Protein AF-A0A960I0L3-F1 (afdb_monomer_lite)

Structure (mmCIF, N/CA/C/O backbone):
data_AF-A0A960I0L3-F1
#
_entry.id   AF-A0A960I0L3-F1
#
loop_
_atom_site.group_PDB
_atom_site.id
_atom_site.type_symbol
_atom_site.label_atom_id
_atom_site.label_alt_id
_atom_site.label_comp_id
_atom_site.label_asym_id
_atom_site.label_entity_id
_atom_site.label_seq_id
_atom_site.pdbx_PDB_ins_code
_atom_site.Cartn_x
_atom_site.Cartn_y
_atom_site.Cartn_z
_atom_site.occupancy
_atom_site.B_iso_or_equiv
_atom_site.auth_seq_id
_atom_site.auth_comp_id
_atom_site.auth_asym_id
_atom_site.auth_atom_id
_atom_site.pdbx_PDB_model_num
ATOM 1 N N . GLU A 1 1 ? 4.327 -13.888 8.967 1.00 68.38 1 GLU A N 1
ATOM 2 C CA . GLU A 1 1 ? 5.224 -13.887 10.145 1.00 68.38 1 GLU A CA 1
ATOM 3 C C . GLU A 1 1 ? 5.779 -12.513 10.511 1.00 68.38 1 GLU A C 1
ATOM 5 O O . GLU A 1 1 ? 5.281 -11.956 11.478 1.00 68.38 1 GLU A O 1
ATOM 10 N N . ARG A 1 2 ? 6.676 -11.880 9.735 1.00 85.25 2 ARG A N 1
ATOM 11 C CA . ARG A 1 2 ? 7.340 -10.629 10.174 1.00 85.25 2 ARG A CA 1
ATOM 12 C C . ARG A 1 2 ? 6.410 -9.489 10.619 1.00 85.25 2 ARG A C 1
ATOM 14 O O . ARG A 1 2 ? 6.667 -8.844 11.625 1.00 85.25 2 ARG A O 1
ATOM 21 N N . LEU A 1 3 ? 5.320 -9.241 9.894 1.00 87.19 3 LEU A N 1
ATOM 22 C CA .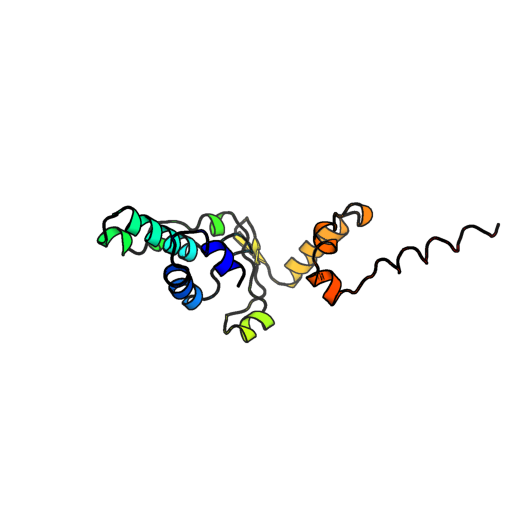 LEU A 1 3 ? 4.362 -8.195 10.273 1.00 87.19 3 LEU A CA 1
ATOM 23 C C . LEU A 1 3 ? 3.631 -8.521 11.586 1.00 87.19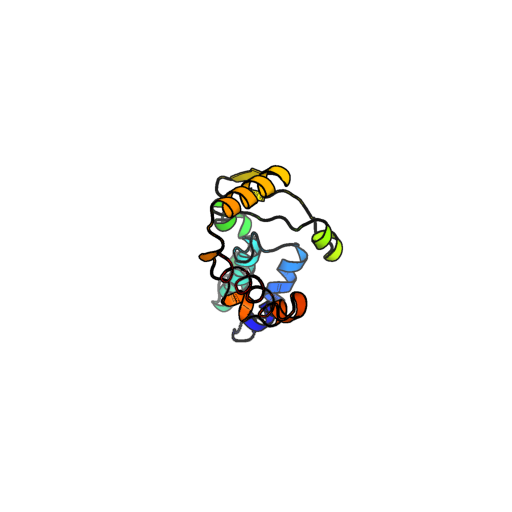 3 LEU A C 1
ATOM 25 O O . LEU A 1 3 ? 3.374 -7.625 12.375 1.00 87.19 3 LEU A O 1
ATOM 29 N N . ARG A 1 4 ? 3.350 -9.802 11.849 1.00 91.19 4 ARG A N 1
ATOM 30 C CA . ARG A 1 4 ? 2.741 -10.254 13.107 1.00 91.19 4 ARG A CA 1
ATOM 31 C C . ARG A 1 4 ? 3.711 -10.079 14.280 1.00 91.19 4 ARG A C 1
ATOM 33 O O . ARG A 1 4 ? 3.293 -9.636 15.342 1.00 91.19 4 ARG A O 1
ATOM 40 N N . GLU A 1 5 ? 5.002 -10.351 14.074 1.00 92.81 5 GLU A N 1
ATOM 41 C CA . GLU A 1 5 ? 6.053 -10.103 15.078 1.00 92.81 5 GLU A CA 1
ATOM 42 C C . GLU A 1 5 ? 6.139 -8.624 15.478 1.00 92.81 5 GLU A C 1
ATOM 44 O O . GLU A 1 5 ? 6.374 -8.325 16.643 1.00 92.81 5 GLU A O 1
ATOM 49 N N . LEU A 1 6 ? 5.908 -7.695 14.542 1.00 90.81 6 LEU A N 1
ATOM 50 C CA . LEU A 1 6 ? 5.893 -6.256 14.838 1.00 90.81 6 LEU A CA 1
ATOM 51 C C . LEU A 1 6 ? 4.710 -5.833 15.720 1.00 90.81 6 LEU A C 1
ATOM 53 O O . LEU A 1 6 ? 4.824 -4.849 16.444 1.00 90.81 6 LEU A O 1
ATOM 57 N N . PHE A 1 7 ? 3.596 -6.567 15.680 1.00 92.38 7 PHE A N 1
ATOM 58 C CA . PHE A 1 7 ? 2.434 -6.319 16.540 1.00 92.38 7 PHE A CA 1
ATOM 59 C C . PHE A 1 7 ? 2.571 -6.978 17.916 1.00 92.38 7 PHE A C 1
ATOM 61 O O . PHE A 1 7 ? 1.986 -6.481 18.872 1.00 92.38 7 PHE A O 1
ATOM 68 N N . ALA A 1 8 ? 3.361 -8.051 18.038 1.00 93.25 8 ALA A N 1
ATOM 69 C CA . ALA A 1 8 ? 3.543 -8.802 19.282 1.00 93.25 8 ALA A CA 1
ATOM 70 C C . ALA A 1 8 ? 3.943 -7.965 20.522 1.00 93.25 8 ALA A C 1
ATOM 72 O O . ALA A 1 8 ? 3.441 -8.275 21.600 1.00 93.25 8 ALA A O 1
ATOM 73 N N . PRO A 1 9 ? 4.802 -6.924 20.432 1.00 95.06 9 PRO A N 1
ATOM 74 C CA . PRO A 1 9 ? 5.114 -6.075 21.585 1.00 95.06 9 PRO A CA 1
ATOM 75 C C . PRO A 1 9 ? 4.063 -4.985 21.855 1.00 95.06 9 PRO A C 1
ATOM 77 O O . PRO A 1 9 ? 4.214 -4.226 22.810 1.00 95.06 9 PRO A O 1
ATOM 80 N N . THR A 1 10 ? 3.037 -4.857 21.011 1.00 92.25 10 THR A N 1
ATOM 81 C CA . THR A 1 10 ? 1.969 -3.863 21.168 1.00 92.25 10 THR A CA 1
ATOM 82 C C . THR A 1 10 ? 0.755 -4.482 21.845 1.00 92.25 10 THR A C 1
ATOM 84 O O . THR A 1 10 ? 0.568 -5.695 21.856 1.00 92.25 10 THR A O 1
ATOM 87 N N . ASP A 1 11 ? -0.118 -3.637 22.370 1.00 89.75 11 ASP A N 1
ATOM 88 C CA . ASP A 1 11 ? -1.422 -4.051 22.870 1.00 89.75 11 ASP A CA 1
ATOM 89 C C . ASP A 1 11 ? -2.447 -4.234 21.733 1.00 89.75 11 ASP A C 1
ATOM 91 O O . ASP A 1 11 ? -3.575 -4.642 21.992 1.00 89.75 11 ASP A O 1
ATOM 95 N N . VAL A 1 12 ? -2.120 -3.900 20.477 1.00 90.44 12 VAL A N 1
ATOM 96 C CA . VAL A 1 12 ? -3.021 -3.987 19.316 1.00 90.44 12 VAL A CA 1
ATOM 97 C C . VAL A 1 12 ? -3.212 -5.438 18.880 1.00 90.44 12 VAL A C 1
ATOM 99 O O . VAL A 1 12 ? -2.257 -6.121 18.519 1.00 90.44 12 VAL A O 1
ATOM 102 N N . ASP A 1 13 ? -4.470 -5.892 18.828 1.00 91.44 13 ASP A N 1
ATOM 103 C CA . ASP A 1 13 ? -4.785 -7.194 18.241 1.00 91.44 13 ASP A CA 1
ATOM 104 C C . ASP A 1 13 ? -4.508 -7.176 16.730 1.00 91.44 13 ASP A C 1
ATOM 106 O O . ASP A 1 13 ? -5.168 -6.479 15.951 1.00 91.44 13 ASP A O 1
ATOM 110 N N . PHE A 1 14 ? -3.530 -7.984 16.316 1.00 94.50 14 PHE A N 1
ATOM 111 C CA . PHE A 1 14 ? -3.174 -8.155 14.915 1.00 94.50 14 PHE A CA 1
ATOM 112 C C . PHE A 1 14 ? -4.365 -8.640 14.082 1.00 94.50 14 PHE A C 1
ATOM 114 O O . PHE A 1 14 ? -4.523 -8.193 12.949 1.00 94.50 14 PHE A O 1
ATOM 121 N N . GLY A 1 15 ? -5.217 -9.523 14.616 1.00 94.69 15 GLY A N 1
ATOM 122 C CA . GLY A 1 15 ? -6.380 -10.050 13.897 1.00 94.69 15 GLY A CA 1
ATOM 123 C C . GLY A 1 15 ? -7.400 -8.960 13.568 1.00 94.69 15 GLY A C 1
ATOM 124 O O . GLY A 1 15 ? -7.822 -8.838 12.414 1.00 94.69 15 GLY A O 1
ATOM 125 N N . ALA A 1 16 ? -7.729 -8.129 14.559 1.00 93.00 16 ALA A N 1
ATOM 126 C CA . ALA A 1 16 ? -8.619 -6.979 14.417 1.00 93.00 16 ALA A CA 1
ATOM 127 C C . ALA A 1 16 ? -8.127 -5.942 13.393 1.00 93.00 16 ALA A C 1
ATOM 129 O O . ALA A 1 16 ? -8.944 -5.272 12.757 1.00 93.00 16 ALA A O 1
ATOM 130 N N . TRP A 1 17 ? -6.812 -5.805 13.206 1.00 94.50 17 TRP A N 1
ATOM 131 C CA . TRP A 1 17 ? -6.252 -4.934 12.172 1.00 94.50 17 TRP A CA 1
ATOM 132 C C . TRP A 1 17 ? -6.140 -5.624 10.804 1.00 94.50 17 TRP A C 1
ATOM 134 O O . TRP A 1 17 ? -6.579 -5.078 9.795 1.00 94.50 17 TRP A O 1
ATOM 144 N N . TYR A 1 18 ? -5.580 -6.833 10.752 1.00 94.38 18 TYR A N 1
ATOM 145 C CA . TYR A 1 18 ? -5.183 -7.497 9.510 1.00 94.38 18 TYR A CA 1
ATOM 146 C C . TYR A 1 18 ? -6.365 -8.048 8.708 1.00 94.38 18 TYR A C 1
ATOM 148 O O . TYR A 1 18 ? -6.417 -7.880 7.489 1.00 94.38 18 TYR A O 1
ATOM 156 N N . LEU A 1 19 ? -7.330 -8.700 9.367 1.00 93.75 19 LEU A N 1
ATOM 157 C CA . LEU A 1 19 ? -8.422 -9.396 8.674 1.00 93.75 19 LEU A CA 1
ATOM 158 C C . LEU A 1 19 ? -9.337 -8.455 7.869 1.00 93.75 19 LEU A C 1
ATOM 160 O O . LEU A 1 19 ? -9.671 -8.804 6.734 1.00 93.75 19 LEU A O 1
ATOM 164 N N . PRO A 1 20 ? -9.738 -7.271 8.377 1.00 92.19 20 PRO A N 1
ATOM 165 C CA . PRO A 1 20 ? -10.537 -6.323 7.597 1.00 92.19 20 PRO A CA 1
ATOM 166 C C . PRO A 1 20 ? -9.804 -5.772 6.370 1.00 92.19 20 PRO A C 1
ATOM 168 O O . PRO A 1 20 ? -10.445 -5.434 5.376 1.00 92.19 20 PRO A O 1
ATOM 171 N N . ILE A 1 21 ? -8.474 -5.691 6.445 1.00 93.25 21 ILE A N 1
ATOM 172 C CA . ILE A 1 21 ? -7.618 -5.092 5.423 1.00 93.25 21 ILE A CA 1
ATOM 173 C C . ILE A 1 21 ? -7.274 -6.093 4.323 1.00 93.25 21 ILE A C 1
ATOM 175 O O . ILE A 1 21 ? -7.501 -5.807 3.152 1.00 93.25 21 ILE A O 1
ATOM 179 N N . VAL A 1 22 ? -6.802 -7.294 4.671 1.00 90.69 22 VAL A N 1
ATOM 180 C CA . VAL A 1 22 ? -6.362 -8.287 3.674 1.00 90.69 22 VAL A CA 1
ATOM 181 C C . VAL A 1 22 ? -7.496 -8.731 2.744 1.00 90.69 22 VAL A C 1
ATOM 183 O O . VAL A 1 22 ? -7.269 -8.994 1.568 1.00 90.69 22 VAL A O 1
ATOM 186 N N . ARG A 1 23 ? -8.744 -8.735 3.236 1.00 88.12 23 ARG A N 1
ATOM 187 C CA . ARG A 1 23 ? -9.943 -9.037 2.433 1.00 88.12 23 ARG A CA 1
ATOM 188 C C . ARG A 1 23 ? -10.204 -8.022 1.316 1.00 88.12 23 ARG A C 1
ATOM 190 O O . ARG A 1 23 ? -10.968 -8.318 0.407 1.00 88.12 23 ARG A O 1
ATOM 197 N N . ARG A 1 24 ? -9.606 -6.830 1.393 1.00 88.06 24 ARG A N 1
ATOM 198 C CA . ARG A 1 24 ? -9.708 -5.764 0.382 1.00 88.06 24 ARG A CA 1
ATOM 199 C C . ARG A 1 24 ? -8.563 -5.805 -0.635 1.00 88.06 24 ARG A C 1
ATOM 201 O O . ARG A 1 24 ? -8.514 -4.965 -1.531 1.00 88.06 24 ARG A O 1
ATOM 208 N N . GLY A 1 25 ? -7.652 -6.768 -0.499 1.00 90.88 25 GLY A N 1
ATOM 209 C CA . GLY A 1 25 ? -6.497 -6.956 -1.365 1.00 90.88 25 GLY A CA 1
ATOM 210 C C . GLY A 1 25 ? -5.229 -6.287 -0.836 1.00 90.88 25 GLY A C 1
ATOM 211 O O . GLY A 1 25 ? -4.973 -6.245 0.369 1.00 90.88 25 GLY A O 1
ATOM 212 N N . ALA A 1 26 ? -4.402 -5.786 -1.755 1.00 91.94 26 ALA A N 1
ATOM 213 C CA . ALA A 1 26 ? -3.149 -5.120 -1.417 1.00 91.94 26 ALA A CA 1
ATOM 214 C C . ALA A 1 26 ? -3.404 -3.859 -0.578 1.00 91.94 26 ALA A C 1
ATOM 216 O O . ALA A 1 26 ? -4.174 -2.979 -0.973 1.00 91.94 26 ALA A O 1
ATOM 217 N N . PHE A 1 27 ? -2.720 -3.760 0.560 1.00 93.94 27 PHE A N 1
ATOM 218 C CA . PHE A 1 27 ? -2.887 -2.674 1.532 1.00 93.94 27 PHE A CA 1
ATOM 219 C C . PHE A 1 27 ? -1.681 -1.731 1.623 1.00 93.94 27 PHE A C 1
ATOM 221 O O . PHE A 1 27 ? -1.634 -0.838 2.465 1.00 93.94 27 PHE A O 1
ATOM 228 N N . MET A 1 28 ? -0.705 -1.936 0.747 1.00 94.81 28 MET A N 1
ATOM 229 C CA . MET A 1 28 ? 0.552 -1.209 0.655 1.00 94.81 28 MET A CA 1
ATOM 230 C C . MET A 1 28 ? 0.694 -0.650 -0.766 1.00 94.81 28 MET A C 1
ATOM 232 O O . MET A 1 28 ? 0.492 -1.382 -1.732 1.00 94.81 28 MET A O 1
ATOM 236 N N . LEU A 1 29 ? 1.021 0.636 -0.891 1.00 96.06 29 LEU A N 1
ATOM 237 C CA . LEU A 1 29 ? 1.345 1.317 -2.152 1.00 96.06 29 LEU A CA 1
ATOM 238 C C . LEU A 1 29 ? 2.786 1.027 -2.591 1.00 96.06 29 LEU A C 1
ATOM 240 O O . LEU A 1 29 ? 3.062 0.880 -3.778 1.00 96.06 29 LEU A O 1
ATOM 244 N N . THR A 1 30 ? 3.689 0.945 -1.617 1.00 95.44 30 THR A N 1
ATOM 245 C CA . THR A 1 30 ? 5.095 0.524 -1.718 1.00 95.44 30 THR A CA 1
ATOM 246 C C . THR A 1 30 ? 5.402 -0.367 -0.514 1.00 95.44 30 THR A C 1
ATOM 248 O O . THR A 1 30 ? 4.530 -0.624 0.308 1.00 95.44 30 THR A O 1
ATOM 251 N N . ASN A 1 31 ? 6.643 -0.810 -0.325 1.00 91.44 31 ASN A N 1
ATOM 252 C CA . ASN A 1 31 ? 7.011 -1.600 0.856 1.00 91.44 31 ASN A CA 1
ATOM 253 C C . ASN A 1 31 ? 6.772 -0.899 2.215 1.00 91.44 31 ASN A C 1
ATOM 255 O O . ASN A 1 31 ? 6.684 -1.587 3.231 1.00 91.44 31 ASN A O 1
ATOM 259 N N . ASN A 1 32 ? 6.688 0.433 2.252 1.00 91.62 32 ASN A N 1
ATOM 260 C CA . ASN A 1 32 ? 6.590 1.228 3.478 1.00 91.62 32 ASN A CA 1
ATOM 261 C C . ASN A 1 32 ? 5.448 2.260 3.484 1.00 91.62 32 ASN A C 1
ATOM 263 O O . ASN A 1 32 ? 5.247 2.913 4.506 1.00 91.62 32 ASN A O 1
ATOM 267 N N . HIS A 1 33 ? 4.708 2.428 2.384 1.00 95.88 33 HIS A N 1
ATOM 268 C CA . HIS A 1 33 ? 3.582 3.360 2.304 1.00 95.88 33 HIS A CA 1
ATOM 269 C C . HIS A 1 33 ? 2.252 2.597 2.332 1.00 95.88 33 HIS A C 1
ATOM 271 O O . HIS A 1 33 ? 1.819 2.108 1.287 1.00 95.88 33 HIS A O 1
ATOM 277 N N . PRO A 1 34 ? 1.586 2.463 3.492 1.00 95.50 34 PRO A N 1
ATOM 278 C CA . PRO A 1 34 ? 0.266 1.846 3.557 1.00 95.50 34 PRO A CA 1
ATOM 279 C C . PRO A 1 34 ? -0.779 2.687 2.819 1.00 95.50 34 PRO A C 1
ATOM 281 O O . PRO A 1 34 ? -0.689 3.911 2.766 1.00 95.50 34 PRO A O 1
ATOM 284 N N . ARG A 1 35 ? -1.800 2.024 2.277 1.00 95.38 35 ARG A N 1
ATOM 285 C CA . ARG A 1 35 ? -2.998 2.693 1.757 1.00 95.38 35 ARG A CA 1
ATOM 286 C C . ARG A 1 35 ? -3.787 3.338 2.896 1.00 95.38 35 ARG A C 1
ATOM 288 O O . ARG A 1 35 ? -3.724 2.877 4.040 1.00 95.38 35 ARG A O 1
ATOM 295 N N . LEU A 1 36 ? -4.584 4.360 2.576 1.00 95.81 36 LEU A N 1
ATOM 296 C CA . LEU A 1 36 ? -5.402 5.060 3.569 1.00 95.81 36 LEU A CA 1
ATOM 297 C C . LEU A 1 36 ? -6.283 4.122 4.406 1.00 95.81 36 LEU A C 1
ATOM 299 O O . LEU A 1 36 ? -6.420 4.331 5.606 1.00 95.81 36 LEU A O 1
ATOM 303 N N . ASP A 1 37 ? -6.862 3.076 3.821 1.00 94.81 37 ASP A N 1
ATOM 304 C CA . ASP A 1 37 ? -7.723 2.144 4.550 1.00 94.81 37 ASP A CA 1
ATOM 305 C C . ASP A 1 37 ? -6.969 1.338 5.622 1.00 94.81 37 ASP A C 1
ATOM 307 O O . ASP A 1 37 ? -7.484 1.182 6.731 1.00 94.81 37 ASP A O 1
ATOM 311 N N . ALA A 1 38 ? -5.731 0.909 5.354 1.00 95.44 38 ALA A N 1
ATOM 312 C CA . ALA A 1 38 ? -4.855 0.296 6.358 1.00 95.44 38 ALA A CA 1
ATOM 313 C C . ALA A 1 38 ? -4.539 1.242 7.528 1.00 95.44 38 ALA A C 1
ATOM 315 O O . ALA A 1 38 ? -4.520 0.804 8.684 1.00 95.44 38 ALA A O 1
ATOM 316 N N . ILE A 1 39 ? -4.330 2.531 7.236 1.00 95.94 39 ILE A N 1
ATOM 317 C CA . ILE A 1 39 ? -4.098 3.576 8.247 1.00 95.94 39 ILE A CA 1
ATOM 318 C C . ILE A 1 39 ? -5.376 3.835 9.054 1.00 95.94 39 ILE A C 1
ATOM 320 O O . ILE A 1 39 ? -5.347 3.881 10.282 1.00 95.94 39 ILE A O 1
ATOM 324 N N . VAL A 1 40 ? -6.522 3.955 8.384 1.00 96.19 40 VAL A N 1
ATOM 325 C CA . VAL A 1 40 ? -7.821 4.163 9.033 1.00 96.19 40 VAL A CA 1
ATOM 326 C C . VAL A 1 40 ? -8.148 3.004 9.973 1.00 96.19 40 VAL A C 1
ATOM 328 O O . VAL A 1 40 ? -8.626 3.240 11.080 1.00 96.19 40 VAL A O 1
ATOM 331 N N . GLN A 1 41 ? -7.859 1.757 9.594 1.00 95.75 41 GLN A N 1
ATOM 332 C CA . GLN A 1 41 ? -8.159 0.612 10.453 1.00 95.75 41 GLN A CA 1
ATOM 333 C C . GLN A 1 41 ? -7.350 0.616 11.752 1.00 95.75 41 GLN A C 1
ATOM 335 O O . GLN A 1 41 ? -7.917 0.354 12.813 1.00 95.75 41 GLN A O 1
ATOM 340 N N . ILE A 1 42 ? -6.053 0.944 11.706 1.00 95.12 42 ILE A N 1
ATOM 341 C CA . ILE A 1 42 ? -5.264 1.066 12.941 1.00 95.12 42 ILE A CA 1
ATOM 342 C C . ILE A 1 42 ? -5.736 2.266 13.772 1.00 95.12 42 ILE A C 1
ATOM 344 O O . ILE A 1 42 ? -5.895 2.150 14.987 1.00 95.12 42 ILE A O 1
ATOM 348 N N . ALA A 1 43 ? -6.067 3.386 13.122 1.00 95.94 43 ALA A N 1
ATOM 349 C CA . ALA A 1 43 ? -6.558 4.581 13.796 1.00 95.94 43 ALA A CA 1
ATOM 350 C C . ALA A 1 43 ? -7.899 4.341 14.513 1.00 95.94 43 ALA A C 1
ATOM 352 O O . ALA A 1 43 ? -8.081 4.818 15.629 1.00 95.94 43 ALA A O 1
ATOM 353 N N . ARG A 1 44 ? -8.807 3.539 13.939 1.00 95.88 44 ARG A N 1
ATOM 354 C CA . ARG A 1 44 ? -10.067 3.138 14.590 1.00 95.88 44 ARG A CA 1
ATOM 355 C C . ARG A 1 44 ? -9.846 2.311 15.853 1.00 95.88 44 ARG A C 1
ATOM 357 O O . ARG A 1 44 ? -10.535 2.532 16.849 1.00 95.88 44 ARG A O 1
A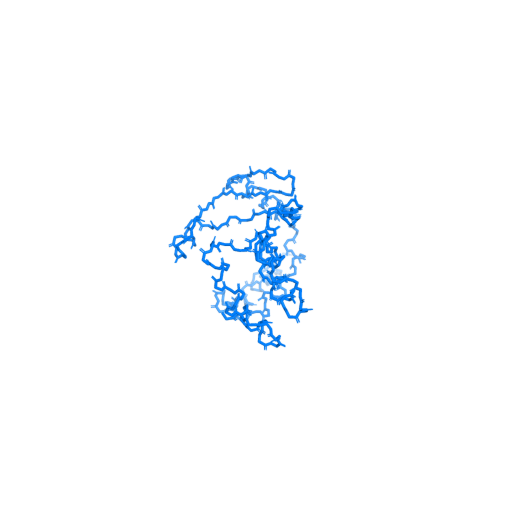TOM 364 N N . ILE A 1 45 ? -8.891 1.378 15.831 1.00 95.00 45 ILE A N 1
ATOM 365 C CA . ILE A 1 45 ? -8.549 0.569 17.011 1.00 95.00 45 ILE A CA 1
ATOM 366 C C . ILE A 1 45 ? -8.045 1.483 18.134 1.00 95.00 45 ILE A C 1
ATOM 368 O O . ILE A 1 45 ?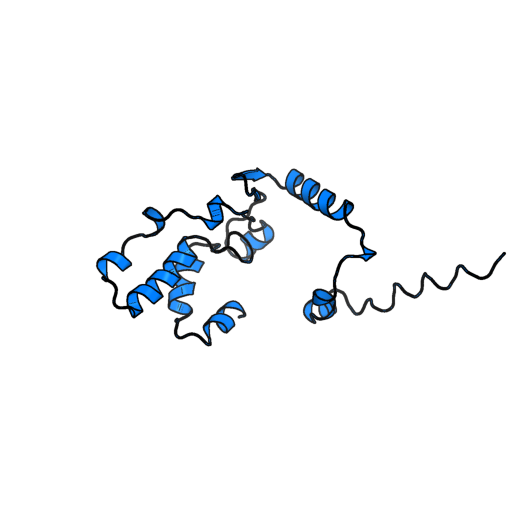 -8.511 1.379 19.268 1.00 95.00 45 ILE A O 1
ATOM 372 N N . VAL A 1 46 ? -7.155 2.424 17.806 1.00 94.94 46 VAL A N 1
ATOM 373 C CA . VAL A 1 46 ? -6.640 3.413 18.765 1.00 94.94 46 VAL A CA 1
ATOM 374 C C . VAL A 1 46 ? -7.759 4.327 19.278 1.00 94.94 46 VAL A C 1
ATOM 376 O O . VAL A 1 46 ? -7.902 4.487 20.486 1.00 94.94 46 VAL A O 1
ATOM 379 N N . ALA A 1 47 ? -8.603 4.873 18.400 1.00 95.94 47 ALA A N 1
ATOM 380 C CA . ALA A 1 47 ? -9.706 5.758 18.781 1.00 95.94 47 ALA A CA 1
ATOM 381 C C . ALA A 1 47 ? -10.707 5.072 19.725 1.00 95.94 47 ALA A C 1
ATOM 383 O O . ALA A 1 47 ? -11.115 5.658 20.726 1.00 95.94 47 ALA A O 1
ATOM 384 N N . THR A 1 48 ? -11.042 3.807 19.455 1.00 95.50 48 THR A N 1
ATOM 385 C CA . THR A 1 48 ? -11.919 3.003 20.322 1.00 95.50 48 THR A CA 1
ATOM 386 C C . THR A 1 48 ? -11.327 2.859 21.724 1.00 95.50 48 THR A C 1
ATOM 388 O O . THR A 1 48 ? -12.034 3.011 22.716 1.00 95.50 48 THR A O 1
ATOM 391 N N . ARG A 1 49 ? -10.015 2.620 21.828 1.00 93.56 49 ARG A N 1
ATOM 392 C CA . ARG A 1 49 ? -9.320 2.495 23.122 1.00 93.56 49 ARG A CA 1
ATOM 393 C C . ARG A 1 49 ? -9.260 3.794 23.905 1.00 93.56 49 ARG A C 1
ATOM 395 O O . ARG A 1 49 ? -9.301 3.764 25.128 1.00 93.56 49 ARG A O 1
ATOM 402 N N . LEU A 1 50 ? -9.185 4.918 23.204 1.00 96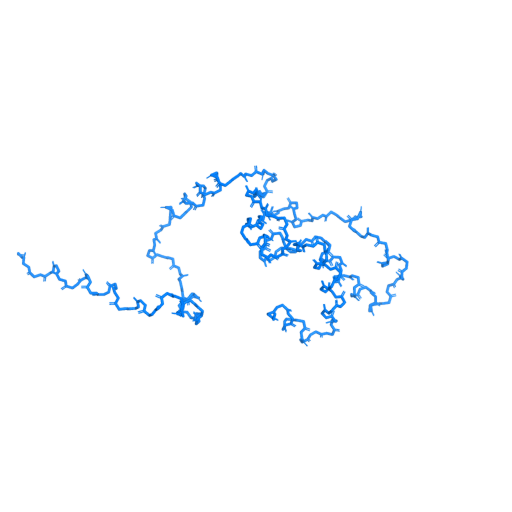.19 50 LEU A N 1
ATOM 403 C CA . LEU A 1 50 ? -9.221 6.246 23.809 1.00 96.19 50 LEU A CA 1
ATOM 404 C C . LEU A 1 50 ? -10.640 6.679 24.219 1.00 96.19 50 LEU A C 1
ATOM 406 O O . LEU A 1 50 ? -10.800 7.773 24.752 1.00 96.19 50 LEU A O 1
ATOM 410 N N . GLY A 1 51 ? -11.664 5.846 23.990 1.00 97.19 51 GLY A N 1
ATOM 411 C CA . GLY A 1 51 ? -13.048 6.149 24.355 1.00 97.19 51 GLY A CA 1
ATOM 412 C C . GLY A 1 51 ? -13.731 7.144 23.415 1.00 97.19 51 GLY A C 1
ATOM 413 O O . GLY A 1 51 ? -14.637 7.857 23.843 1.00 97.19 51 GLY A O 1
ATOM 414 N N . ALA A 1 52 ? -13.295 7.223 22.153 1.00 97.75 52 ALA A N 1
ATOM 415 C CA . ALA A 1 52 ? -13.963 8.043 21.146 1.00 97.75 52 ALA A CA 1
ATOM 416 C C . ALA A 1 52 ? -15.420 7.594 20.927 1.00 97.75 52 ALA A C 1
ATOM 418 O O . ALA A 1 52 ? -15.757 6.425 21.120 1.00 97.75 52 ALA A O 1
ATOM 419 N N . ASP A 1 53 ? -16.270 8.524 20.480 1.00 98.00 53 ASP A N 1
ATOM 420 C CA . ASP A 1 53 ? -17.676 8.248 20.173 1.00 98.00 53 ASP A CA 1
ATOM 421 C C . ASP A 1 53 ? -17.797 7.085 19.162 1.00 98.00 53 ASP A C 1
ATOM 423 O O . ASP A 1 53 ? -17.305 7.205 18.030 1.00 98.00 53 ASP A O 1
ATOM 427 N N . PRO A 1 54 ? -18.467 5.972 19.526 1.00 97.62 54 PRO A N 1
ATOM 428 C CA . PRO A 1 54 ? -18.645 4.827 18.641 1.00 97.62 54 PRO A CA 1
ATOM 429 C C . PRO A 1 54 ? -19.277 5.177 17.289 1.00 97.62 54 PRO A C 1
ATOM 431 O O . PRO A 1 54 ? -18.912 4.574 16.279 1.00 97.62 54 PRO A O 1
ATOM 434 N N . ALA A 1 55 ? -20.186 6.156 17.239 1.00 96.94 55 ALA A N 1
ATOM 435 C CA . ALA A 1 55 ? -20.821 6.581 15.994 1.00 96.94 55 ALA A CA 1
ATOM 436 C C . ALA A 1 55 ? -19.815 7.258 15.048 1.00 96.94 55 ALA A C 1
ATOM 438 O O . ALA A 1 55 ? -19.820 6.995 13.843 1.00 96.94 55 ALA A O 1
ATOM 439 N N . LEU A 1 56 ? -18.903 8.071 15.591 1.00 96.00 56 LEU A N 1
ATOM 440 C CA . LEU A 1 56 ? -17.841 8.716 14.813 1.00 96.00 56 LEU A CA 1
ATOM 441 C C . LEU A 1 56 ? -16.773 7.712 14.363 1.00 96.00 56 LEU A C 1
ATOM 443 O O . LEU A 1 56 ? -16.271 7.806 13.243 1.00 96.00 56 LEU A O 1
ATOM 447 N N . VAL A 1 57 ? -16.438 6.724 15.196 1.00 96.94 57 VAL A N 1
ATOM 448 C CA . VAL A 1 57 ? -15.492 5.652 14.831 1.00 96.94 57 VAL A CA 1
ATOM 449 C C . VAL A 1 57 ? -16.055 4.759 13.719 1.00 96.94 57 VAL A C 1
ATOM 451 O O . VAL A 1 57 ? -15.312 4.345 12.822 1.00 96.94 57 VAL A O 1
ATOM 454 N N . ALA A 1 58 ? -17.362 4.481 13.753 1.00 94.06 58 ALA A N 1
ATOM 455 C CA . ALA A 1 58 ? -18.048 3.658 12.760 1.00 94.06 58 ALA A CA 1
ATOM 456 C C . ALA A 1 58 ? -18.173 4.328 11.380 1.00 94.06 58 ALA A C 1
ATOM 458 O O . ALA A 1 58 ? -18.306 3.625 10.377 1.00 94.06 58 ALA A O 1
ATOM 459 N N . TYR A 1 59 ? -18.107 5.662 11.307 1.00 95.38 59 TYR A N 1
ATOM 460 C CA . TYR A 1 59 ? -18.144 6.402 10.044 1.00 95.38 59 TYR A CA 1
ATOM 461 C C . TYR A 1 59 ? -17.001 5.995 9.097 1.00 95.38 59 TYR A C 1
ATOM 463 O O . TYR A 1 59 ? -15.907 5.632 9.540 1.00 95.38 59 TYR A O 1
ATOM 471 N N . ASP A 1 60 ? -17.216 6.071 7.779 1.00 93.38 60 ASP A N 1
ATOM 472 C CA . ASP A 1 60 ? -16.167 5.786 6.797 1.00 93.38 60 ASP A CA 1
ATOM 473 C C . ASP A 1 60 ? -15.192 6.960 6.637 1.00 93.38 60 ASP A C 1
ATOM 475 O O . ASP A 1 60 ? -15.381 7.864 5.823 1.00 93.38 60 ASP A O 1
ATOM 479 N N . TRP A 1 61 ? -14.101 6.928 7.404 1.00 95.75 61 TRP A N 1
ATOM 480 C CA . TRP A 1 61 ? -13.090 7.988 7.397 1.00 95.75 61 TRP A CA 1
ATOM 481 C C . TRP A 1 61 ? -12.405 8.144 6.036 1.00 95.75 61 TRP A C 1
ATOM 483 O O . TRP A 1 61 ? -11.898 9.223 5.737 1.00 95.75 61 TRP A O 1
ATOM 493 N N . THR A 1 62 ? -12.434 7.113 5.181 1.00 91.88 62 THR A N 1
ATOM 494 C CA . THR A 1 62 ? -11.855 7.194 3.832 1.00 91.88 62 THR A CA 1
ATOM 495 C C . THR A 1 62 ? -12.610 8.164 2.918 1.00 91.88 62 THR A C 1
ATOM 497 O O . THR A 1 62 ? -12.049 8.621 1.928 1.00 91.88 62 THR A O 1
ATOM 500 N N . GLN A 1 63 ? -13.845 8.542 3.271 1.00 93.19 63 GLN A N 1
ATOM 501 C CA . GLN A 1 63 ? -14.613 9.573 2.564 1.00 93.19 63 GLN A CA 1
ATOM 502 C C . GLN A 1 63 ? -14.297 11.000 3.024 1.00 93.19 63 GLN A C 1
ATOM 504 O O . GLN A 1 63 ? -14.608 11.955 2.317 1.00 93.19 63 GLN A O 1
ATOM 509 N N . ALA A 1 64 ? -13.715 11.160 4.213 1.00 92.88 64 ALA A N 1
ATOM 510 C CA . ALA A 1 64 ? -13.431 12.466 4.804 1.00 92.88 64 ALA A CA 1
ATOM 511 C C . ALA A 1 64 ? -11.947 12.850 4.736 1.00 92.88 64 ALA A C 1
ATOM 513 O O . ALA A 1 64 ? -11.615 14.029 4.839 1.00 92.88 64 ALA A O 1
ATOM 514 N N . ILE A 1 65 ? -11.053 11.869 4.587 1.00 94.31 65 ILE A N 1
ATOM 515 C CA . ILE A 1 65 ? -9.605 12.064 4.653 1.00 94.31 65 ILE A CA 1
ATOM 516 C C . ILE A 1 65 ? -8.994 11.763 3.278 1.00 94.31 65 ILE A C 1
ATOM 518 O O . ILE A 1 65 ? -9.236 10.685 2.739 1.00 94.31 65 ILE A O 1
ATOM 522 N N . PRO A 1 66 ? -8.186 12.668 2.697 1.00 93.56 66 PRO A N 1
ATOM 523 C CA . PRO A 1 66 ? -7.456 12.367 1.471 1.00 93.56 66 PRO A CA 1
ATOM 524 C C . PRO A 1 66 ? -6.313 11.374 1.734 1.00 93.56 66 PRO A C 1
ATOM 526 O O . PRO A 1 66 ? -5.635 11.441 2.761 1.00 93.56 66 PRO A O 1
ATOM 529 N N . ASP A 1 67 ? -6.039 10.487 0.773 1.00 94.25 67 ASP A N 1
ATOM 530 C CA . ASP A 1 67 ? -4.870 9.601 0.835 1.00 94.25 67 ASP A CA 1
ATOM 531 C C . ASP A 1 67 ? -3.589 10.388 0.500 1.00 94.25 67 ASP A C 1
ATOM 533 O O . ASP A 1 67 ? -3.190 10.524 -0.659 1.00 94.25 67 ASP A O 1
ATOM 537 N N . GLY A 1 68 ? -2.956 10.948 1.533 1.00 92.88 68 GLY A N 1
ATOM 538 C CA . GLY A 1 68 ? -1.751 11.769 1.395 1.00 92.88 68 GLY A CA 1
ATOM 539 C C . GLY A 1 68 ? -0.522 10.998 0.899 1.00 92.88 68 GLY A C 1
ATOM 540 O O . GLY A 1 68 ? 0.299 11.568 0.173 1.00 92.88 68 GLY A O 1
ATOM 541 N N . LEU A 1 69 ? -0.403 9.707 1.234 1.00 94.44 69 LEU A N 1
ATOM 542 C CA . LEU A 1 69 ? 0.709 8.866 0.778 1.00 94.44 69 LEU A CA 1
ATOM 543 C C . LEU A 1 69 ? 0.551 8.505 -0.697 1.00 94.44 69 LEU A C 1
ATOM 545 O O . LEU A 1 69 ? 1.532 8.532 -1.437 1.00 94.44 69 LEU A O 1
ATOM 549 N N . LEU A 1 70 ? -0.677 8.243 -1.150 1.00 93.69 70 LEU A N 1
ATOM 550 C CA . LEU A 1 70 ? -0.955 8.092 -2.574 1.00 93.69 70 LEU A CA 1
ATOM 551 C C . LEU A 1 70 ? -0.747 9.408 -3.322 1.00 93.69 70 LEU A C 1
ATOM 553 O O . LEU A 1 70 ? -0.178 9.399 -4.408 1.00 93.69 70 LEU A O 1
ATOM 557 N N . ALA A 1 71 ? -1.187 10.537 -2.762 1.00 92.06 71 ALA A N 1
ATOM 558 C CA . ALA A 1 71 ? -1.083 11.833 -3.425 1.00 92.06 71 ALA A CA 1
ATOM 559 C C . ALA A 1 71 ? 0.376 12.240 -3.687 1.00 92.06 71 ALA A C 1
ATOM 561 O O . ALA A 1 71 ? 0.689 12.686 -4.791 1.00 92.06 71 ALA A O 1
ATOM 562 N N . SER A 1 72 ? 1.252 12.047 -2.697 1.00 90.56 72 SER A N 1
ATOM 563 C CA . SER A 1 72 ? 2.654 12.494 -2.724 1.00 90.56 72 SER A CA 1
ATOM 564 C C . SER A 1 72 ? 3.676 11.404 -3.069 1.00 90.56 72 SER A C 1
ATOM 566 O O . SER A 1 72 ? 4.861 11.699 -3.214 1.00 90.56 72 SER A O 1
ATOM 568 N N . GLY A 1 73 ? 3.248 10.147 -3.188 1.00 92.44 73 GLY A N 1
ATOM 569 C CA . GLY A 1 73 ? 4.135 8.999 -3.348 1.00 92.44 73 GLY A CA 1
ATOM 570 C C . GLY A 1 73 ? 4.053 8.312 -4.707 1.00 92.44 73 GLY A C 1
ATOM 571 O O . GLY A 1 73 ? 3.291 8.684 -5.599 1.00 92.44 73 GLY A O 1
ATOM 572 N N . VAL A 1 74 ? 4.852 7.258 -4.847 1.00 94.94 74 VAL A N 1
ATOM 573 C CA . VAL A 1 74 ? 4.725 6.292 -5.943 1.00 94.94 74 VAL A CA 1
ATOM 574 C C . VAL A 1 74 ? 3.783 5.157 -5.544 1.00 94.94 74 VAL A C 1
ATOM 576 O O . VAL A 1 74 ? 3.603 4.878 -4.359 1.00 94.94 74 VAL A O 1
ATOM 579 N N . SER A 1 75 ? 3.207 4.477 -6.533 1.00 96.31 75 SER A N 1
ATOM 580 C CA . SER A 1 75 ? 2.474 3.225 -6.329 1.00 96.31 75 SER A CA 1
ATOM 581 C C . SER A 1 75 ? 3.068 2.141 -7.215 1.00 96.31 75 SER A C 1
ATOM 583 O O . SER A 1 75 ? 3.252 2.346 -8.418 1.00 96.31 75 SER A O 1
ATOM 585 N N . TRP A 1 76 ? 3.406 1.010 -6.601 1.00 96.88 76 TRP A N 1
ATOM 586 C CA . TRP A 1 76 ? 3.961 -0.157 -7.271 1.00 96.88 76 TRP A CA 1
ATOM 587 C C . TRP A 1 76 ? 2.860 -1.190 -7.517 1.00 96.88 76 TRP A C 1
ATOM 589 O O . TRP A 1 76 ? 2.092 -1.490 -6.599 1.00 96.88 76 TRP A O 1
ATOM 599 N N . PRO A 1 77 ? 2.775 -1.763 -8.728 1.00 96.25 77 PRO A N 1
ATOM 600 C CA . PRO A 1 77 ? 1.822 -2.817 -9.000 1.00 96.25 77 PRO A CA 1
ATOM 601 C C . PRO A 1 77 ? 2.271 -4.131 -8.355 1.00 96.25 77 PRO A C 1
ATOM 603 O O . PRO A 1 77 ? 3.460 -4.385 -8.149 1.00 96.25 77 PRO A O 1
ATOM 606 N N . ILE A 1 78 ? 1.309 -5.019 -8.116 1.00 95.81 78 ILE A N 1
ATOM 607 C CA . ILE A 1 78 ? 1.612 -6.434 -7.916 1.00 95.81 78 ILE A CA 1
ATOM 608 C C . ILE A 1 78 ? 1.886 -7.038 -9.289 1.00 95.81 78 ILE A C 1
ATOM 610 O O . ILE A 1 78 ? 1.066 -6.910 -10.197 1.00 95.81 78 ILE A O 1
ATOM 614 N N . TYR A 1 79 ? 3.016 -7.721 -9.457 1.00 96.50 79 TYR A N 1
ATOM 615 C CA . TYR A 1 79 ? 3.296 -8.385 -10.727 1.00 96.50 79 TYR A CA 1
ATOM 616 C C . TYR A 1 79 ? 2.294 -9.508 -11.009 1.00 96.50 79 TYR A C 1
ATOM 618 O O . TYR A 1 79 ? 1.974 -10.258 -10.086 1.00 96.50 79 TYR A O 1
ATOM 626 N N . PRO A 1 80 ? 1.845 -9.696 -12.267 1.00 96.81 80 PRO A N 1
ATOM 627 C CA . PRO A 1 80 ? 0.824 -10.688 -12.615 1.00 96.81 80 PRO A CA 1
ATOM 628 C C . PRO A 1 80 ? 1.077 -12.098 -12.076 1.00 96.81 80 PRO A C 1
ATOM 630 O O . PRO A 1 80 ? 0.156 -12.712 -11.548 1.00 96.81 80 PRO A O 1
ATOM 633 N N . GLY A 1 81 ? 2.321 -12.589 -12.122 1.00 96.75 81 GLY A N 1
ATOM 634 C CA . GLY A 1 81 ? 2.661 -13.908 -11.575 1.00 96.75 81 GLY A CA 1
ATOM 635 C C . GLY A 1 81 ? 2.481 -14.010 -10.055 1.00 96.75 81 GLY A C 1
ATOM 636 O O . GLY A 1 81 ? 2.022 -15.034 -9.557 1.00 96.75 81 GLY A O 1
ATOM 637 N N . VAL A 1 82 ? 2.785 -12.936 -9.318 1.00 94.81 82 VAL A N 1
ATOM 638 C CA . VAL A 1 82 ? 2.568 -12.862 -7.863 1.00 94.81 82 VAL A CA 1
ATOM 639 C C . VAL A 1 82 ? 1.079 -12.706 -7.559 1.00 94.81 82 VAL A C 1
ATOM 641 O O . VAL A 1 82 ? 0.561 -13.387 -6.680 1.00 94.81 82 VAL A O 1
ATOM 644 N N . GLY A 1 83 ? 0.385 -11.845 -8.310 1.00 95.25 83 GLY A N 1
ATOM 645 C CA . GLY A 1 83 ? -1.050 -11.613 -8.166 1.00 95.25 83 GLY A CA 1
ATOM 646 C C . GLY A 1 83 ? -1.853 -12.896 -8.348 1.00 95.25 83 GLY A C 1
ATOM 647 O O . GLY A 1 83 ? -2.628 -13.253 -7.470 1.00 95.25 83 GLY A O 1
ATOM 648 N N . ALA A 1 84 ? -1.572 -13.659 -9.408 1.00 96.25 84 ALA A N 1
ATOM 649 C CA . ALA A 1 84 ? -2.218 -14.944 -9.662 1.00 96.25 84 ALA A CA 1
ATOM 650 C C . ALA A 1 84 ? -2.029 -15.952 -8.513 1.00 96.25 84 ALA A C 1
ATOM 652 O O . ALA A 1 84 ? -2.953 -16.689 -8.186 1.00 96.25 84 ALA A O 1
ATOM 653 N N . HIS A 1 85 ? -0.854 -15.977 -7.876 1.00 95.25 85 HIS A N 1
ATOM 654 C CA . HIS A 1 85 ? -0.587 -16.879 -6.753 1.00 95.25 85 HIS A CA 1
ATOM 655 C C . HIS A 1 85 ? -1.306 -16.469 -5.457 1.00 95.25 85 HIS A C 1
ATOM 657 O O . HIS A 1 85 ? -1.570 -17.312 -4.604 1.00 95.25 85 HIS A O 1
ATOM 663 N N . LEU A 1 86 ? -1.605 -15.177 -5.302 1.00 90.62 86 LEU A N 1
ATOM 664 C CA . LEU A 1 86 ? -2.237 -14.609 -4.108 1.00 90.62 86 LEU A CA 1
ATOM 665 C C . LEU A 1 86 ? -3.733 -14.313 -4.289 1.00 90.62 86 LEU A C 1
ATOM 667 O O . LEU A 1 86 ? -4.331 -13.745 -3.380 1.00 90.62 86 LEU A O 1
ATOM 671 N N . ASP A 1 87 ? -4.315 -14.673 -5.437 1.00 92.50 87 ASP A N 1
ATOM 672 C CA . ASP A 1 87 ? -5.681 -14.300 -5.836 1.00 92.50 87 ASP A CA 1
ATOM 673 C C . ASP A 1 87 ? -5.915 -12.774 -5.799 1.00 92.50 87 ASP A C 1
ATOM 675 O O . ASP A 1 87 ? -6.911 -12.255 -5.299 1.00 92.50 87 ASP A O 1
ATOM 679 N N . LEU A 1 88 ? -4.928 -12.027 -6.303 1.00 93.00 88 LEU A N 1
ATOM 680 C CA . LEU A 1 88 ? -4.934 -10.570 -6.395 1.00 93.00 88 LEU A CA 1
ATOM 681 C C . LEU A 1 88 ? -4.791 -10.114 -7.847 1.00 93.00 88 LEU A C 1
ATOM 683 O O . LEU A 1 88 ? -4.115 -10.742 -8.664 1.00 93.00 88 LEU A O 1
ATOM 687 N N . ALA A 1 89 ? -5.366 -8.951 -8.153 1.00 93.56 89 ALA A N 1
ATOM 688 C CA . ALA A 1 89 ? -5.158 -8.300 -9.438 1.00 93.56 89 ALA A CA 1
ATOM 689 C C . ALA A 1 89 ? -3.682 -7.903 -9.600 1.00 93.56 89 ALA A C 1
ATOM 691 O O . ALA A 1 89 ? -3.132 -7.158 -8.786 1.00 93.56 89 ALA A O 1
ATOM 692 N N . GLY A 1 90 ? -3.051 -8.400 -10.663 1.00 95.62 90 GLY A N 1
ATOM 693 C CA . GLY A 1 90 ? -1.705 -8.001 -11.051 1.00 95.62 90 GLY A CA 1
ATOM 694 C C . GLY A 1 90 ? -1.706 -7.023 -12.222 1.00 95.62 90 GLY A C 1
ATOM 695 O O . GLY A 1 90 ? -2.634 -7.007 -13.029 1.00 95.62 90 GLY A O 1
ATOM 696 N N . ALA A 1 91 ? -0.658 -6.211 -12.324 1.00 96.81 91 ALA A N 1
ATOM 697 C CA . ALA A 1 91 ? -0.516 -5.199 -13.362 1.00 96.81 91 ALA A CA 1
ATOM 698 C C . ALA A 1 91 ? 0.956 -4.883 -13.663 1.00 96.81 91 ALA A C 1
ATOM 700 O O . ALA A 1 91 ? 1.869 -5.249 -12.924 1.00 96.81 91 ALA A O 1
ATOM 701 N N . PHE A 1 92 ? 1.162 -4.138 -14.746 1.00 97.88 92 PHE A N 1
ATOM 702 C CA . PHE A 1 92 ? 2.426 -3.486 -15.079 1.00 97.88 92 PHE A CA 1
ATOM 703 C C . PHE A 1 92 ? 2.195 -1.982 -15.246 1.00 97.88 92 PHE A C 1
ATOM 705 O O . PHE A 1 92 ? 2.397 -1.418 -16.322 1.00 97.88 92 PHE A O 1
ATOM 712 N N . SER A 1 93 ? 1.697 -1.349 -14.185 1.00 97.00 93 SER A N 1
ATOM 713 C CA . SER A 1 93 ? 1.369 0.076 -14.164 1.00 97.00 93 SER A CA 1
ATOM 714 C C . SER A 1 93 ? 1.868 0.696 -12.867 1.00 97.00 93 SER A C 1
ATOM 716 O O . SER A 1 93 ? 1.435 0.302 -11.787 1.00 97.00 93 SER A O 1
ATOM 718 N N . TRP A 1 94 ? 2.778 1.658 -12.978 1.00 97.69 94 TRP A N 1
ATOM 719 C CA . TRP A 1 94 ? 3.377 2.354 -11.843 1.00 97.69 94 TRP A CA 1
ATOM 720 C C . TRP A 1 94 ? 2.902 3.792 -11.832 1.00 97.69 94 TRP A C 1
ATOM 722 O O . TRP A 1 94 ? 3.022 4.479 -12.843 1.00 97.69 94 TRP A O 1
ATOM 732 N N . ARG A 1 95 ? 2.424 4.266 -10.682 1.00 96.75 95 ARG A N 1
ATOM 733 C CA . ARG A 1 95 ? 2.177 5.695 -10.472 1.00 96.75 95 ARG A CA 1
ATOM 734 C C . ARG A 1 95 ? 3.461 6.348 -9.970 1.00 96.75 95 ARG A C 1
ATOM 736 O O . ARG A 1 95 ? 4.031 5.879 -8.986 1.00 96.75 95 ARG A O 1
ATOM 743 N N . LEU A 1 96 ? 3.891 7.432 -10.601 1.00 95.50 96 LEU A N 1
ATOM 744 C CA . LEU A 1 96 ? 5.012 8.264 -10.166 1.00 95.50 96 LEU A CA 1
ATOM 745 C C . LEU A 1 96 ? 4.551 9.340 -9.170 1.00 95.50 96 LEU A C 1
ATOM 747 O O . LEU A 1 96 ? 3.356 9.582 -9.018 1.00 95.50 96 LEU A O 1
ATOM 751 N N . VAL A 1 97 ? 5.496 10.030 -8.521 1.00 91.75 97 VAL A N 1
ATOM 752 C CA . VAL A 1 97 ? 5.211 11.106 -7.545 1.00 91.75 97 VAL A CA 1
ATOM 753 C C . VAL A 1 97 ? 4.294 12.189 -8.134 1.00 91.75 97 VAL A C 1
ATOM 755 O O . VAL A 1 97 ? 3.375 12.646 -7.463 1.00 91.75 97 VAL A O 1
ATOM 758 N N . GLY A 1 98 ? 4.481 12.542 -9.411 1.00 90.19 98 GLY A N 1
ATOM 759 C CA . GLY A 1 98 ? 3.652 13.526 -10.123 1.00 90.19 98 GLY A CA 1
ATOM 760 C C . GLY A 1 98 ? 2.262 13.032 -10.545 1.00 90.19 98 GLY A C 1
ATOM 761 O O . GLY A 1 98 ? 1.538 13.762 -11.212 1.00 90.19 98 GLY A O 1
ATOM 762 N N . GLY A 1 99 ? 1.886 11.796 -10.206 1.00 93.19 99 GLY A N 1
ATOM 763 C CA . GLY A 1 99 ? 0.611 11.192 -10.595 1.00 93.19 99 GLY A CA 1
ATOM 764 C C . GLY A 1 99 ? 0.581 10.569 -11.988 1.00 93.19 99 GLY A C 1
ATOM 765 O O . GLY A 1 99 ? -0.381 9.873 -12.304 1.00 93.19 99 GLY A O 1
ATOM 766 N N . GLU A 1 100 ? 1.633 10.754 -12.788 1.00 95.94 100 GLU A N 1
ATOM 767 C CA . GLU A 1 100 ? 1.812 10.048 -14.057 1.00 95.94 100 GLU A CA 1
ATOM 768 C C . GLU A 1 100 ? 1.793 8.532 -13.836 1.00 95.94 100 GLU A C 1
ATOM 770 O O . GLU A 1 100 ? 2.394 8.030 -12.883 1.00 95.94 100 GLU A O 1
ATOM 775 N N . VAL A 1 101 ? 1.117 7.807 -14.728 1.00 97.56 101 VAL A N 1
ATOM 776 C CA . VAL A 1 101 ? 1.109 6.344 -14.738 1.00 97.56 101 VAL A CA 1
ATOM 777 C C . VAL A 1 101 ? 1.905 5.850 -15.936 1.00 97.56 101 VAL A C 1
ATOM 779 O O . VAL A 1 101 ? 1.553 6.146 -17.076 1.00 97.56 101 VAL A O 1
ATOM 782 N N . ILE A 1 102 ? 2.953 5.071 -15.675 1.00 98.19 102 ILE A N 1
ATOM 783 C CA . ILE A 1 102 ? 3.828 4.500 -16.704 1.00 98.19 102 ILE A CA 1
ATOM 784 C C . ILE A 1 102 ? 3.684 2.978 -16.785 1.00 98.19 102 ILE A C 1
ATOM 786 O O . ILE A 1 102 ? 3.350 2.315 -15.800 1.00 98.19 102 ILE A O 1
ATOM 790 N N . GLY A 1 103 ? 3.943 2.428 -17.973 1.00 98.31 103 GLY A N 1
ATOM 791 C CA . GLY A 1 103 ? 3.951 0.987 -18.239 1.00 98.31 103 GLY A CA 1
ATOM 792 C C . GLY A 1 103 ? 5.322 0.325 -18.046 1.00 98.31 103 GLY A C 1
ATOM 793 O O . GLY A 1 103 ? 6.310 0.988 -17.731 1.00 98.31 103 GLY A O 1
ATOM 794 N N . LEU A 1 104 ? 5.382 -0.991 -18.288 1.00 97.56 104 LEU A N 1
ATOM 795 C CA . LEU A 1 104 ? 6.575 -1.830 -18.079 1.00 97.56 104 LEU A CA 1
ATOM 796 C C . LEU A 1 104 ? 7.819 -1.323 -18.807 1.00 97.56 104 LEU A C 1
ATOM 798 O O . LEU A 1 104 ? 8.862 -1.172 -18.183 1.00 97.56 104 LEU A O 1
ATOM 802 N N . GLU A 1 105 ? 7.713 -1.081 -20.113 1.00 98.00 105 GLU A N 1
ATOM 803 C CA . GLU A 1 105 ? 8.855 -0.696 -20.948 1.00 98.00 105 GLU A CA 1
ATOM 804 C C . GLU A 1 105 ? 9.505 0.586 -20.425 1.00 98.00 105 GLU A C 1
ATOM 806 O O . GLU A 1 105 ? 10.701 0.607 -20.134 1.00 98.00 105 GLU A O 1
ATOM 811 N N . ARG A 1 106 ? 8.685 1.616 -20.179 1.00 97.88 106 ARG A N 1
ATOM 812 C CA . ARG A 1 106 ? 9.158 2.894 -19.650 1.00 97.88 106 ARG A CA 1
ATOM 813 C C . ARG A 1 106 ? 9.746 2.762 -18.247 1.00 97.88 106 ARG A C 1
ATOM 815 O O . ARG A 1 106 ? 10.746 3.406 -17.943 1.00 97.88 106 ARG A O 1
ATOM 822 N N . PHE A 1 107 ? 9.143 1.932 -17.394 1.00 97.19 107 PHE A N 1
ATOM 823 C CA . PHE A 1 107 ? 9.665 1.668 -16.056 1.00 97.19 107 PHE A CA 1
ATOM 824 C C . PHE A 1 107 ? 11.033 0.970 -16.099 1.00 97.19 107 PHE A C 1
ATOM 826 O O . PHE A 1 107 ? 11.945 1.379 -15.380 1.00 97.19 107 PHE A O 1
ATOM 833 N N . VAL A 1 108 ? 11.197 -0.053 -16.945 1.00 97.06 108 VAL A N 1
ATOM 834 C CA . VAL A 1 108 ? 12.465 -0.784 -17.105 1.00 97.06 108 VAL A CA 1
ATOM 835 C C . VAL A 1 108 ? 13.549 0.129 -17.665 1.00 97.06 108 VAL A C 1
ATOM 837 O O . VAL A 1 108 ? 14.638 0.177 -17.099 1.00 97.06 108 VAL A O 1
ATOM 840 N N . GLU A 1 109 ? 13.247 0.893 -18.717 1.00 97.75 109 GLU A N 1
ATOM 841 C CA . GLU A 1 109 ? 14.176 1.864 -19.301 1.00 97.75 109 GLU A CA 1
ATOM 842 C C . GLU A 1 109 ? 14.655 2.876 -18.249 1.00 97.75 109 GLU A C 1
ATOM 844 O O . GLU A 1 109 ? 15.858 3.034 -18.041 1.00 97.75 109 GLU A O 1
ATOM 849 N N . ALA A 1 110 ? 13.722 3.508 -17.525 1.00 94.88 110 ALA A N 1
ATOM 850 C CA . ALA A 1 110 ? 14.049 4.485 -16.491 1.00 94.88 110 ALA A CA 1
ATOM 851 C C . ALA A 1 110 ? 14.858 3.868 -15.338 1.00 94.88 110 ALA A C 1
ATOM 853 O O . ALA A 1 110 ? 15.815 4.476 -14.862 1.00 94.88 110 ALA A O 1
ATOM 854 N N . SER A 1 111 ? 14.515 2.650 -14.910 1.00 94.62 111 SER A N 1
ATOM 855 C CA . SER A 1 111 ? 15.234 1.949 -13.839 1.00 94.62 111 SER A CA 1
ATOM 856 C C . SER A 1 111 ? 16.667 1.607 -14.252 1.00 94.62 111 SER A C 1
ATOM 858 O O . SER A 1 111 ? 17.607 1.863 -13.501 1.00 94.62 111 SER A O 1
ATOM 860 N N . LEU A 1 112 ? 16.855 1.069 -15.461 1.00 95.94 112 LEU A N 1
ATOM 861 C CA . LEU A 1 112 ? 18.180 0.737 -15.984 1.00 95.94 112 LEU A CA 1
ATOM 862 C C . LEU A 1 112 ? 19.032 1.986 -16.201 1.00 95.94 112 LEU A C 1
ATOM 864 O O . LEU A 1 112 ? 20.213 1.964 -15.869 1.00 95.94 112 LEU A O 1
ATOM 868 N N . ALA A 1 113 ? 18.450 3.084 -16.690 1.00 95.81 113 ALA A N 1
ATOM 869 C CA . ALA A 1 113 ? 19.159 4.352 -16.838 1.00 95.81 113 ALA A CA 1
ATOM 870 C C . ALA A 1 113 ? 19.721 4.859 -15.498 1.00 95.81 113 ALA A C 1
ATOM 872 O O . ALA A 1 113 ? 20.858 5.330 -15.452 1.00 95.81 113 ALA A O 1
ATOM 873 N N . VAL A 1 114 ? 18.969 4.700 -14.399 1.00 92.38 114 VAL A N 1
ATOM 874 C CA . VAL A 1 114 ? 19.464 5.019 -13.049 1.00 92.38 114 VAL A CA 1
ATOM 875 C C . VAL A 1 114 ? 20.657 4.140 -12.685 1.00 92.38 114 VAL A C 1
ATOM 877 O O . VAL A 1 114 ? 21.652 4.669 -12.197 1.00 92.38 114 VAL A O 1
ATOM 880 N N . TYR A 1 115 ? 20.596 2.830 -12.942 1.00 91.06 115 TYR A N 1
ATOM 881 C CA . TYR A 1 115 ? 21.706 1.921 -12.638 1.00 91.06 115 TYR A CA 1
ATOM 882 C C . TYR A 1 115 ? 22.952 2.184 -13.488 1.00 91.06 115 TYR A C 1
ATOM 884 O O . TYR A 1 115 ? 24.054 2.166 -12.951 1.00 91.06 115 TYR A O 1
ATOM 892 N N . TYR A 1 116 ? 22.801 2.479 -14.782 1.00 92.44 116 TYR A N 1
ATOM 893 C CA . TYR A 1 116 ? 23.929 2.805 -15.663 1.00 92.44 116 TYR A CA 1
ATOM 894 C C . TYR A 1 116 ? 24.679 4.073 -15.244 1.00 92.44 116 TYR A C 1
ATOM 896 O O . TYR A 1 116 ? 25.861 4.209 -15.546 1.00 92.44 116 TYR A O 1
ATOM 904 N N . GLY A 1 117 ? 24.007 4.995 -14.551 1.00 90.38 117 GLY A N 1
ATOM 905 C CA . GLY A 1 117 ? 24.631 6.200 -14.008 1.00 90.38 117 GLY A CA 1
ATOM 906 C C . GLY A 1 117 ? 25.435 5.979 -12.722 1.00 90.38 117 GLY A C 1
ATOM 907 O O . GLY A 1 117 ? 26.046 6.929 -12.239 1.00 90.38 117 GLY A O 1
ATOM 908 N N . GLN A 1 118 ? 25.420 4.775 -12.142 1.00 90.75 118 GLN A N 1
ATOM 909 C CA . GLN A 1 118 ? 26.121 4.461 -10.894 1.00 90.75 118 GLN A CA 1
ATOM 910 C C . GLN A 1 118 ? 27.450 3.761 -11.178 1.00 90.75 118 GLN A C 1
ATOM 912 O O . GLN A 1 118 ? 27.518 2.875 -12.028 1.00 90.75 118 GLN A O 1
ATOM 917 N N . ASP A 1 119 ? 28.491 4.103 -10.416 1.00 91.31 119 ASP A N 1
ATOM 918 C CA . ASP A 1 119 ? 29.718 3.305 -10.374 1.00 91.31 119 ASP A CA 1
ATOM 919 C C . ASP A 1 119 ? 29.472 2.058 -9.499 1.00 91.31 119 ASP A C 1
ATOM 921 O O . ASP A 1 119 ? 29.214 2.194 -8.299 1.00 91.31 119 ASP A O 1
ATOM 925 N N . PRO A 1 120 ? 29.548 0.830 -10.046 1.00 87.44 120 PRO A N 1
ATOM 926 C CA . PRO A 1 120 ? 29.349 -0.384 -9.260 1.00 87.44 120 PRO A CA 1
ATOM 927 C C . PRO A 1 120 ? 30.301 -0.499 -8.063 1.00 87.44 120 PRO A C 1
ATOM 929 O O . PRO A 1 120 ? 29.943 -1.125 -7.067 1.00 87.44 120 PRO A O 1
ATOM 932 N N . ALA A 1 121 ? 31.489 0.112 -8.131 1.00 87.75 121 ALA A N 1
ATOM 933 C CA . ALA A 1 121 ? 32.482 0.058 -7.062 1.00 87.75 121 ALA A CA 1
ATOM 934 C C . ALA A 1 121 ? 32.060 0.823 -5.796 1.00 87.75 121 ALA A C 1
ATOM 936 O O . ALA A 1 121 ? 32.605 0.561 -4.723 1.00 87.75 121 ALA A O 1
ATOM 937 N N . VAL A 1 122 ? 31.096 1.748 -5.895 1.00 87.94 122 VAL A N 1
ATOM 938 C CA . VAL A 1 122 ? 30.627 2.554 -4.752 1.00 87.94 122 VAL A CA 1
ATOM 939 C C . VAL A 1 122 ? 29.292 2.078 -4.174 1.00 87.94 122 VAL A C 1
ATOM 941 O O . VAL A 1 122 ? 28.797 2.659 -3.208 1.00 87.94 122 VAL A O 1
ATOM 944 N N . VAL A 1 123 ? 28.694 1.025 -4.738 1.00 87.25 123 VAL A N 1
ATOM 945 C CA . VAL A 1 123 ? 27.415 0.484 -4.261 1.00 87.25 123 VAL A CA 1
ATOM 946 C C . VAL A 1 123 ? 27.628 -0.300 -2.962 1.00 87.25 123 VAL A C 1
ATOM 948 O O . VAL A 1 123 ? 28.308 -1.324 -2.934 1.00 87.25 123 VAL A O 1
ATOM 951 N N . ASP A 1 124 ? 27.006 0.159 -1.874 1.00 85.38 124 ASP A N 1
ATOM 952 C CA . ASP A 1 124 ? 27.068 -0.510 -0.572 1.00 85.38 124 ASP A CA 1
ATOM 953 C C . ASP A 1 124 ? 26.122 -1.718 -0.500 1.00 85.38 124 ASP A C 1
ATOM 955 O O . ASP A 1 124 ? 24.906 -1.593 -0.324 1.00 85.38 124 ASP A O 1
ATOM 959 N N . ILE A 1 125 ? 26.710 -2.908 -0.579 1.00 83.88 125 ILE A N 1
ATOM 960 C CA . ILE A 1 125 ? 26.005 -4.191 -0.491 1.00 83.88 125 ILE A CA 1
ATOM 961 C C . ILE A 1 125 ? 26.124 -4.865 0.882 1.00 83.88 125 ILE A C 1
ATOM 963 O O . ILE A 1 125 ? 25.640 -5.983 1.047 1.00 83.88 125 ILE A O 1
ATOM 967 N N . ARG A 1 126 ? 26.702 -4.207 1.901 1.00 83.19 126 ARG A N 1
ATOM 968 C CA . ARG A 1 126 ? 26.971 -4.831 3.217 1.00 83.19 126 ARG A CA 1
ATOM 969 C C . ARG A 1 126 ? 25.722 -5.419 3.870 1.00 83.19 126 ARG A C 1
ATOM 971 O O . ARG A 1 126 ? 25.790 -6.444 4.541 1.00 83.19 126 ARG A O 1
ATOM 978 N N . HIS A 1 127 ? 24.574 -4.774 3.670 1.00 78.56 127 HIS A N 1
ATOM 979 C CA . HIS A 1 127 ? 23.2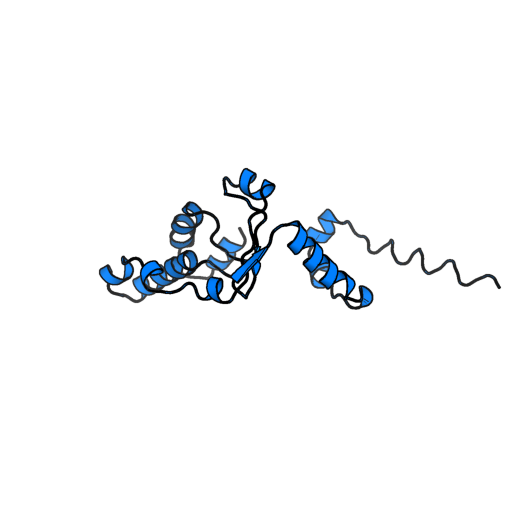95 -5.251 4.191 1.00 78.56 127 HIS A CA 1
ATOM 980 C C . HIS A 1 127 ? 22.804 -6.535 3.498 1.00 78.56 127 HIS A C 1
ATOM 982 O O . HIS A 1 127 ? 22.120 -7.330 4.136 1.00 78.56 127 HIS A O 1
ATOM 988 N N . LEU A 1 128 ? 23.163 -6.753 2.226 1.00 81.19 128 LEU A N 1
ATOM 989 C CA . LEU A 1 128 ? 22.866 -7.983 1.486 1.00 81.19 128 LEU A CA 1
ATOM 990 C C . LEU A 1 128 ? 23.821 -9.107 1.897 1.00 81.19 128 LEU A C 1
ATOM 992 O O . LEU A 1 128 ? 23.375 -10.224 2.139 1.00 81.19 128 LEU A O 1
ATOM 996 N N . ASP A 1 129 ? 25.114 -8.801 2.051 1.00 78.75 129 ASP A N 1
ATOM 997 C CA . ASP A 1 129 ? 26.137 -9.770 2.477 1.00 78.75 129 ASP A CA 1
ATOM 998 C C . ASP A 1 129 ? 25.900 -10.313 3.892 1.00 78.75 129 ASP A C 1
ATOM 1000 O O . ASP A 1 129 ? 26.285 -11.443 4.207 1.00 78.75 129 ASP A O 1
ATOM 1004 N N . ALA A 1 130 ? 25.286 -9.500 4.754 1.00 79.81 130 ALA A N 1
ATOM 1005 C CA . ALA A 1 130 ? 24.924 -9.876 6.115 1.00 79.81 130 ALA A CA 1
ATOM 1006 C C . ALA A 1 130 ? 23.619 -10.690 6.195 1.00 79.81 130 ALA A C 1
ATOM 1008 O O . ALA A 1 130 ? 23.316 -11.248 7.250 1.00 79.81 130 ALA A O 1
ATOM 1009 N N . ASP A 1 131 ? 22.833 -10.757 5.116 1.00 82.25 131 ASP A N 1
ATOM 1010 C CA . ASP A 1 131 ? 21.535 -11.421 5.122 1.00 82.25 131 ASP A CA 1
ATOM 1011 C C . ASP A 1 131 ? 21.664 -12.887 4.662 1.00 82.25 131 ASP A C 1
ATOM 1013 O O . ASP A 1 131 ? 21.946 -13.167 3.489 1.00 82.25 131 ASP A O 1
ATOM 1017 N N . PRO A 1 132 ? 21.408 -13.863 5.556 1.00 82.94 132 PRO A N 1
ATOM 1018 C CA . PRO A 1 132 ? 21.595 -15.281 5.255 1.00 82.94 132 PRO A CA 1
ATOM 1019 C C . PRO A 1 132 ? 20.698 -15.781 4.117 1.00 82.94 132 PRO A C 1
ATOM 1021 O O . PRO A 1 132 ? 21.007 -16.798 3.498 1.00 82.94 132 PRO A O 1
ATOM 1024 N N . ARG A 1 133 ? 19.605 -15.073 3.801 1.00 83.69 133 ARG A N 1
ATOM 1025 C CA . ARG A 1 133 ? 18.712 -15.427 2.689 1.00 83.69 133 ARG A CA 1
ATOM 1026 C C . ARG A 1 133 ? 19.389 -15.217 1.340 1.00 83.69 133 ARG A C 1
ATOM 1028 O O . ARG A 1 133 ? 19.207 -16.033 0.441 1.00 83.69 133 ARG A O 1
ATOM 1035 N N . PHE A 1 134 ? 20.184 -14.156 1.202 1.00 80.25 134 PHE A N 1
ATOM 1036 C CA . PHE A 1 134 ? 20.933 -13.900 -0.027 1.00 80.25 134 PHE A CA 1
ATOM 1037 C C . PHE A 1 134 ? 22.081 -14.893 -0.183 1.00 80.25 134 PHE A C 1
ATOM 1039 O O . PHE A 1 134 ? 22.256 -15.438 -1.271 1.00 80.25 134 PHE A O 1
ATOM 1046 N N . LEU A 1 135 ? 22.784 -15.219 0.907 1.00 79.00 135 LEU A N 1
ATOM 1047 C CA . LEU A 1 135 ? 23.813 -16.266 0.908 1.00 79.00 135 LEU A CA 1
ATOM 1048 C C . LEU A 1 135 ? 23.247 -17.631 0.486 1.00 79.00 135 LEU A C 1
ATOM 1050 O O . LEU A 1 135 ? 23.868 -18.335 -0.307 1.00 79.00 135 LEU A O 1
ATOM 1054 N N . ALA A 1 136 ? 22.050 -17.987 0.964 1.00 82.19 136 ALA A N 1
ATOM 1055 C CA . ALA A 1 136 ? 21.398 -19.252 0.627 1.00 82.19 136 ALA A CA 1
ATOM 1056 C C . ALA A 1 136 ? 21.037 -19.381 -0.865 1.00 82.19 136 ALA A C 1
ATOM 1058 O O . ALA A 1 136 ? 21.029 -20.490 -1.394 1.00 82.19 136 ALA A O 1
ATOM 1059 N N . VAL A 1 137 ? 20.740 -18.267 -1.545 1.00 82.38 137 VAL A N 1
ATOM 1060 C CA . VAL A 1 137 ? 20.328 -18.258 -2.961 1.00 82.38 137 VAL A CA 1
ATOM 1061 C C . VAL A 1 137 ? 21.513 -18.053 -3.904 1.00 82.38 137 VAL A C 1
ATOM 1063 O O . VAL A 1 137 ? 21.596 -18.698 -4.946 1.00 82.38 137 VAL A O 1
ATOM 1066 N N . LEU A 1 138 ? 22.423 -17.140 -3.567 1.00 79.00 138 LEU A N 1
ATOM 1067 C CA . LEU A 1 138 ? 23.534 -16.752 -4.439 1.00 79.00 138 LEU A CA 1
ATOM 1068 C C . LEU A 1 138 ? 24.777 -17.634 -4.255 1.00 79.00 138 LEU A C 1
ATOM 1070 O O . LEU A 1 138 ? 25.642 -17.641 -5.138 1.00 79.00 138 LEU A O 1
ATOM 1074 N N . GLY A 1 139 ? 24.844 -18.375 -3.142 1.00 71.31 139 GLY A N 1
ATOM 1075 C CA . GLY A 1 139 ? 26.035 -19.084 -2.684 1.00 71.31 139 GLY A CA 1
ATOM 1076 C C . GLY A 1 139 ? 27.104 -18.132 -2.138 1.00 71.31 139 GLY A C 1
ATOM 1077 O O . GLY A 1 139 ? 26.991 -16.908 -2.238 1.00 71.31 139 GLY A O 1
ATOM 1078 N N . ASP A 1 140 ? 28.178 -18.687 -1.575 1.00 66.75 140 ASP A N 1
ATOM 1079 C CA . ASP A 1 140 ? 29.337 -17.896 -1.151 1.00 66.75 140 ASP A CA 1
ATOM 1080 C C . ASP A 1 140 ? 30.200 -17.527 -2.373 1.00 66.75 140 ASP A C 1
ATOM 1082 O O . ASP A 1 140 ? 31.144 -18.226 -2.737 1.00 66.75 140 ASP A O 1
ATOM 1086 N N . ARG A 1 141 ? 29.847 -16.437 -3.068 1.00 57.28 141 ARG A N 1
ATOM 1087 C CA . ARG A 1 141 ? 30.612 -15.925 -4.226 1.00 57.28 141 ARG A CA 1
ATOM 1088 C C . ARG A 1 141 ? 31.870 -15.139 -3.843 1.00 57.28 141 ARG A C 1
ATOM 1090 O O . ARG A 1 141 ? 32.513 -14.563 -4.720 1.00 57.28 141 ARG A O 1
ATOM 1097 N N . ARG A 1 142 ? 32.278 -15.135 -2.567 1.00 56.44 142 ARG A N 1
ATOM 1098 C CA . ARG A 1 142 ? 33.502 -14.449 -2.103 1.00 56.44 142 ARG A CA 1
ATOM 1099 C C . ARG A 1 142 ? 34.794 -14.983 -2.743 1.00 56.44 142 ARG A C 1
ATOM 1101 O O . ARG A 1 142 ? 35.848 -14.381 -2.572 1.00 56.44 142 ARG A O 1
ATOM 1108 N N . THR A 1 143 ? 34.737 -16.079 -3.501 1.00 46.44 143 THR A N 1
ATOM 1109 C CA . THR A 1 143 ? 35.902 -16.745 -4.105 1.00 46.44 143 THR A CA 1
ATOM 1110 C C . THR A 1 143 ? 36.163 -16.426 -5.581 1.00 46.44 143 THR A C 1
ATOM 1112 O O . THR A 1 143 ? 37.265 -16.700 -6.047 1.00 46.44 143 THR A O 1
ATOM 1115 N N . SER A 1 144 ? 35.236 -15.824 -6.339 1.00 43.91 144 SER A N 1
ATOM 1116 C CA . SER A 1 144 ? 35.399 -15.726 -7.806 1.00 43.91 144 SER A CA 1
ATOM 1117 C C . SER A 1 144 ? 35.934 -14.395 -8.348 1.00 43.91 144 SER A C 1
ATOM 1119 O O . SER A 1 144 ? 36.337 -14.355 -9.504 1.00 43.91 144 SER A O 1
ATOM 1121 N N . VAL A 1 145 ? 35.976 -13.312 -7.561 1.00 44.91 145 VAL A N 1
ATOM 1122 C CA . VAL A 1 145 ? 36.462 -11.998 -8.052 1.00 44.91 145 VAL A CA 1
ATOM 1123 C C . VAL A 1 145 ? 37.975 -11.811 -7.849 1.00 44.91 145 VAL A C 1
ATOM 1125 O O . VAL A 1 145 ? 38.618 -11.117 -8.631 1.00 44.91 145 VAL A O 1
ATOM 1128 N N . ASN A 1 146 ? 38.584 -12.505 -6.881 1.00 39.12 146 ASN A N 1
ATOM 1129 C CA . ASN A 1 146 ? 40.028 -12.398 -6.622 1.00 39.12 146 ASN A CA 1
ATOM 1130 C C . ASN A 1 146 ? 40.906 -13.304 -7.504 1.00 39.12 146 ASN A C 1
ATOM 1132 O O . ASN A 1 146 ? 42.116 -13.108 -7.531 1.00 39.12 146 ASN A O 1
ATOM 1136 N N . ALA A 1 147 ? 40.339 -14.264 -8.244 1.00 37.75 147 ALA A N 1
ATOM 1137 C CA . ALA A 1 147 ? 41.120 -15.174 -9.093 1.00 37.75 147 ALA A CA 1
ATOM 1138 C C . ALA A 1 147 ? 41.495 -14.577 -10.467 1.00 37.75 147 ALA A C 1
ATOM 1140 O O . ALA A 1 147 ? 42.433 -15.043 -11.109 1.00 37.75 147 ALA A O 1
ATOM 1141 N N . SER A 1 148 ? 40.792 -13.537 -10.923 1.00 39.41 148 SER A N 1
ATOM 1142 C CA . SER A 1 148 ? 41.021 -12.899 -12.230 1.00 39.41 148 SER A CA 1
ATOM 1143 C C . SER A 1 148 ? 41.945 -11.676 -12.187 1.00 39.41 148 SER A C 1
ATOM 1145 O O . SER A 1 148 ? 42.313 -11.170 -13.241 1.00 39.41 148 SER A O 1
ATOM 1147 N N . ALA A 1 149 ? 42.346 -11.204 -11.001 1.00 41.09 149 ALA A N 1
ATOM 1148 C CA . ALA A 1 149 ? 43.212 -10.027 -10.851 1.00 41.09 149 ALA A CA 1
ATOM 1149 C C . ALA A 1 149 ? 44.710 -10.360 -10.677 1.00 41.09 149 ALA A C 1
ATOM 1151 O O . ALA A 1 149 ? 45.531 -9.449 -10.644 1.00 41.09 149 ALA A O 1
ATOM 1152 N N . THR A 1 150 ? 45.090 -11.640 -10.563 1.00 40.00 150 THR A N 1
ATOM 1153 C CA . THR A 1 150 ? 46.473 -12.043 -10.223 1.00 40.00 150 THR A CA 1
ATOM 1154 C C . THR A 1 150 ? 47.291 -12.621 -11.385 1.00 40.00 150 THR A C 1
ATOM 1156 O O . THR A 1 150 ? 48.436 -12.995 -11.169 1.00 40.00 150 THR A O 1
ATOM 1159 N N . THR A 1 151 ? 46.764 -12.700 -12.613 1.00 40.56 151 THR A N 1
ATOM 1160 C CA . THR A 1 151 ? 47.454 -13.377 -13.739 1.00 40.56 151 THR A CA 1
ATOM 1161 C C . THR A 1 151 ? 47.992 -12.465 -14.846 1.00 40.56 151 THR A C 1
ATOM 1163 O O . THR A 1 151 ? 48.510 -12.974 -15.834 1.00 40.56 151 THR A O 1
ATOM 1166 N N . SER A 1 152 ? 47.948 -11.136 -14.705 1.00 40.97 152 SER A N 1
ATOM 1167 C CA . SER A 1 152 ? 48.393 -10.212 -15.769 1.00 40.97 152 SER A CA 1
ATOM 1168 C C . SER A 1 152 ? 49.576 -9.298 -15.421 1.00 40.97 152 SER A C 1
ATOM 1170 O O . SER A 1 152 ? 49.857 -8.375 -16.180 1.00 40.97 152 SER A O 1
ATOM 1172 N N . THR A 1 153 ? 50.318 -9.566 -14.343 1.00 40.12 153 THR A N 1
ATOM 1173 C CA . THR A 1 153 ? 51.511 -8.775 -13.974 1.00 40.12 153 THR A CA 1
ATOM 1174 C C . THR A 1 153 ? 52.764 -9.643 -13.885 1.00 40.12 153 THR A C 1
ATOM 1176 O O . THR A 1 153 ? 53.427 -9.657 -12.862 1.00 40.12 153 THR A O 1
ATOM 1179 N N . GLU A 1 154 ? 53.080 -10.394 -14.941 1.00 39.12 154 GLU A N 1
ATOM 1180 C CA . GLU A 1 154 ? 54.412 -10.989 -15.155 1.00 39.12 154 GLU A CA 1
ATOM 1181 C C . GLU A 1 154 ? 54.558 -11.419 -16.630 1.00 39.12 154 GLU A C 1
ATOM 1183 O O . GLU A 1 154 ? 54.462 -12.593 -16.964 1.00 39.12 154 GLU A O 1
ATOM 1188 N N . ALA A 1 155 ? 54.701 -10.446 -17.542 1.00 38.62 155 ALA A N 1
ATOM 1189 C CA . ALA A 1 155 ? 55.372 -10.599 -18.845 1.00 38.62 155 ALA A CA 1
ATOM 1190 C C . ALA A 1 155 ? 55.319 -9.289 -19.656 1.00 38.62 155 ALA A C 1
ATOM 1192 O O . ALA A 1 155 ? 54.458 -9.133 -20.525 1.00 38.62 155 ALA A O 1
ATOM 1193 N N . ARG A 1 156 ? 56.251 -8.366 -19.391 1.00 36.31 156 ARG A N 1
ATOM 1194 C CA . ARG A 1 156 ? 57.075 -7.647 -20.388 1.00 36.31 156 ARG A CA 1
ATOM 1195 C C . ARG A 1 156 ? 57.906 -6.551 -19.741 1.00 36.31 156 ARG A C 1
ATOM 1197 O O . ARG A 1 156 ? 57.344 -5.800 -18.921 1.00 36.31 156 ARG A O 1
#

Foldseek 3Di:
DVVVVVCVVDPDDPCQLPVVQVVVPDQAQDPPRGWPVSVLSVVLSVCVVVVHDPVVSPDDCPVVDDGPCVQQAKGDFAAPVRCVVSVHDGAQWMQHRNRDIDGDVVVVVVVVVVVVPDDPVPDDCVVVVPDVVNCVVVPDPVPPPVVVPPPPPDDD

Sequence (156 aa):
ERLRELFAPTDVDFGAWYLPIVRRGAFMLTNNHPRLDAIVQIARIVATRLGADPALVAYDWTQAIPDGLLASGVSWPIYPGVGAHLDLAGAFSWRLVGGEVIGLERFVEASLAVYYGQDPAVVDIRHLDADPRFLAVLGDRRTSVNASATTSTEAR

Radius of gyration: 22.75 Å; chains: 1; bounding box: 78×33×45 Å

pLDDT: mean 87.11, std 16.14, range [36.31, 98.31]

Secondary structure (DSSP, 8-state):
-HHHHHHTTSSS-HHHHHHHHHTTS--BSSSS-B-HHHHHHHHHHHHHHTT--HHHHHS-GGGTS--HHHHHS-BPPPPHHHHHHHT-----EEE-TTS-EEEHHHHHHHHHHHHHTS-GGG---HHHHT-HHHHHHH--GGGSSSSSSSSSSS--